Protein AF-T1BFL5-F1 (afdb_monomer)

Sequence (95 aa):
MQVATSRAGANLPAGIASALGAARGARDAVLEVDEAYVPAMIQAAHPGVVVLLNLSRDQLDRVNEVKMTADRWRRGLAMAGDGCTVVANVDDPMI

Organism: NCBI:txid410659

InterPro domains:
  IPR036565 Mur-like, catalytic domain superfamily [G3DSA:3.40.1190.10] (2-95)
  IPR036565 Mur-like, catalytic domain superfamily [SSF53623] (10-94)

Structure (mmCIF, N/CA/C/O backbone):
data_AF-T1BFL5-F1
#
_entry.id   AF-T1BFL5-F1
#
loop_
_atom_site.group_PDB
_atom_site.id
_atom_site.type_symbol
_atom_site.label_atom_id
_atom_site.label_alt_id
_atom_site.label_comp_id
_atom_site.label_asym_id
_atom_site.label_entity_id
_atom_site.label_seq_id
_atom_site.pdbx_PDB_ins_code
_atom_site.Cartn_x
_atom_site.Cartn_y
_atom_site.Cartn_z
_atom_site.occupancy
_atom_site.B_iso_or_equiv
_atom_site.auth_seq_id
_atom_site.auth_comp_id
_atom_site.auth_asym_id
_atom_site.auth_atom_id
_atom_site.pdbx_PDB_model_num
ATOM 1 N N . MET A 1 1 ? -24.479 -2.651 5.728 1.00 63.53 1 MET A N 1
ATOM 2 C CA . MET A 1 1 ? -23.126 -2.863 6.284 1.00 63.53 1 MET A CA 1
ATOM 3 C C . MET A 1 1 ? -22.281 -1.668 5.873 1.00 63.53 1 MET A C 1
ATOM 5 O O . MET A 1 1 ? -22.388 -1.272 4.720 1.00 63.53 1 MET A O 1
ATOM 9 N N . GLN A 1 2 ? -21.566 -1.027 6.798 1.00 85.75 2 GLN A N 1
ATOM 10 C CA . GLN A 1 2 ? -20.752 0.159 6.501 1.00 85.75 2 GLN A CA 1
ATOM 11 C C . GLN A 1 2 ? -19.299 -0.267 6.268 1.00 85.75 2 GLN A C 1
ATOM 13 O O . GLN A 1 2 ? -18.783 -1.070 7.042 1.00 85.75 2 GLN A O 1
ATOM 18 N N . VAL A 1 3 ? -18.665 0.284 5.231 1.00 93.19 3 VAL A N 1
ATOM 19 C CA . VAL A 1 3 ? -17.239 0.099 4.920 1.00 93.19 3 VAL A CA 1
ATOM 20 C C . VAL A 1 3 ? -16.526 1.428 5.151 1.00 93.19 3 VAL A C 1
ATOM 22 O O . VAL A 1 3 ? -16.998 2.467 4.682 1.00 93.19 3 VAL A O 1
ATOM 25 N N . ALA A 1 4 ? -15.415 1.411 5.885 1.00 95.31 4 ALA A N 1
ATOM 26 C CA . ALA A 1 4 ? -14.572 2.587 6.051 1.00 95.31 4 ALA A CA 1
ATOM 27 C C . ALA A 1 4 ? -13.708 2.796 4.800 1.00 95.31 4 ALA A C 1
ATOM 29 O O . ALA A 1 4 ? -13.097 1.857 4.299 1.00 95.31 4 ALA A O 1
ATOM 30 N N . THR A 1 5 ? -13.648 4.026 4.295 1.00 94.62 5 THR A N 1
ATOM 31 C CA . THR A 1 5 ? -12.842 4.372 3.117 1.00 94.62 5 THR A CA 1
ATOM 32 C C . THR A 1 5 ? -12.304 5.785 3.253 1.00 94.62 5 THR A C 1
ATOM 34 O O . THR A 1 5 ? -13.043 6.697 3.637 1.00 94.62 5 THR A O 1
ATOM 37 N N . SER A 1 6 ? -11.028 5.986 2.918 1.00 88.69 6 SER A N 1
ATOM 38 C CA . SER A 1 6 ? -10.514 7.319 2.604 1.00 88.69 6 SER A CA 1
ATOM 39 C C . SER A 1 6 ? -11.173 7.794 1.302 1.00 88.69 6 SER A C 1
ATOM 41 O O . SER A 1 6 ? -11.468 6.991 0.418 1.00 88.69 6 SER A O 1
ATOM 43 N N . ARG A 1 7 ? -11.515 9.084 1.203 1.00 85.25 7 ARG A N 1
ATOM 44 C CA . ARG A 1 7 ? -12.152 9.678 0.011 1.00 85.25 7 ARG A CA 1
ATOM 45 C C . ARG A 1 7 ? -11.357 10.894 -0.441 1.00 85.25 7 ARG A C 1
ATOM 47 O O . ARG A 1 7 ? -10.652 11.493 0.364 1.00 85.25 7 ARG A O 1
ATOM 54 N N . ALA A 1 8 ? -11.533 11.272 -1.706 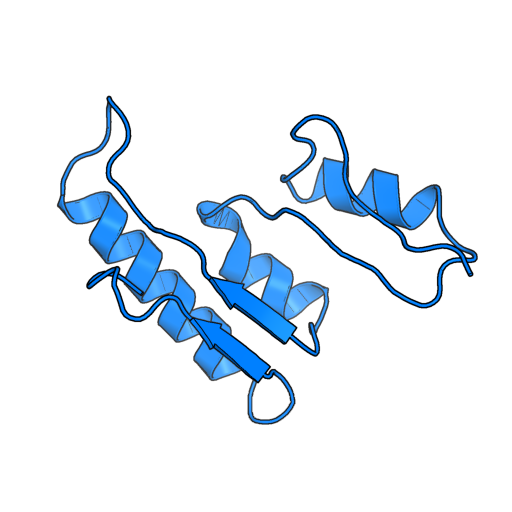1.00 84.56 8 ALA A N 1
ATOM 55 C CA . ALA A 1 8 ? -10.987 12.502 -2.284 1.00 84.56 8 ALA A CA 1
ATOM 56 C C . ALA A 1 8 ? -9.456 12.642 -2.132 1.00 84.56 8 ALA A C 1
ATOM 58 O O . ALA A 1 8 ? -8.968 13.717 -1.800 1.00 84.56 8 ALA A O 1
ATOM 59 N N . GLY A 1 9 ? -8.707 11.553 -2.348 1.00 81.69 9 GLY A N 1
ATOM 60 C CA . GLY A 1 9 ? -7.239 11.576 -2.307 1.00 81.69 9 GLY A CA 1
ATOM 61 C C . GLY A 1 9 ? -6.638 11.624 -0.900 1.00 81.69 9 GLY A C 1
ATOM 62 O O . GLY A 1 9 ? -5.460 11.918 -0.745 1.00 81.69 9 GLY A O 1
ATOM 63 N N . ALA A 1 10 ? -7.415 11.333 0.149 1.00 92.62 10 ALA A N 1
ATOM 64 C CA . ALA A 1 10 ? -6.922 11.210 1.524 1.00 92.62 10 ALA A CA 1
ATOM 65 C C . ALA A 1 10 ? -6.140 9.893 1.752 1.00 92.62 10 ALA A C 1
ATOM 67 O O . ALA A 1 10 ? -6.445 9.134 2.673 1.00 92.62 10 ALA A O 1
ATOM 68 N N . ASN A 1 11 ? -5.161 9.617 0.890 1.00 95.19 11 ASN A N 1
ATOM 69 C CA . ASN A 1 11 ? -4.401 8.365 0.789 1.00 95.19 11 ASN A CA 1
ATOM 70 C C . ASN A 1 11 ? -3.121 8.338 1.654 1.00 95.19 11 ASN A C 1
ATOM 72 O O . ASN A 1 11 ? -2.430 7.322 1.732 1.00 95.19 11 ASN A O 1
ATOM 76 N N . LEU A 1 12 ? -2.827 9.440 2.347 1.00 96.50 12 LEU A N 1
ATOM 77 C CA . LEU A 1 12 ? -1.761 9.535 3.343 1.00 96.50 12 LEU A CA 1
ATOM 78 C C . LEU A 1 12 ? -2.238 9.045 4.726 1.00 96.50 12 LEU A C 1
ATOM 80 O O . LEU A 1 12 ? -3.435 9.131 5.029 1.00 96.50 12 LEU A O 1
ATOM 84 N N . PRO A 1 13 ? -1.327 8.626 5.632 1.00 96.06 13 PRO A N 1
ATOM 85 C CA . PRO A 1 13 ? -1.691 8.053 6.934 1.00 96.06 13 PRO A CA 1
ATOM 86 C C . PRO A 1 13 ? -2.662 8.893 7.774 1.00 96.06 13 PRO A C 1
ATOM 88 O O . PRO A 1 13 ? -3.568 8.349 8.399 1.00 96.06 13 PRO A O 1
ATOM 91 N N . ALA A 1 14 ? -2.524 10.223 7.769 1.00 94.94 14 ALA A N 1
ATOM 92 C CA . ALA A 1 14 ? -3.428 11.109 8.507 1.00 94.94 14 ALA A CA 1
ATOM 93 C C . ALA A 1 14 ? -4.861 11.098 7.938 1.00 94.94 14 ALA A C 1
ATOM 95 O O . ALA A 1 14 ? -5.834 11.100 8.695 1.00 94.94 14 ALA A O 1
ATOM 96 N N . GLY A 1 15 ? -4.991 11.050 6.609 1.00 95.69 15 GLY A N 1
ATOM 97 C CA . GLY A 1 15 ? -6.277 10.962 5.919 1.00 95.69 15 GLY A CA 1
ATOM 98 C C . GLY A 1 15 ? -6.973 9.629 6.185 1.00 95.69 15 GLY A C 1
ATOM 99 O O . GLY A 1 15 ? -8.151 9.599 6.545 1.00 95.69 15 GLY A O 1
ATOM 100 N N . ILE A 1 16 ? -6.206 8.541 6.118 1.00 96.12 16 ILE A N 1
ATOM 101 C CA . ILE A 1 16 ? -6.658 7.192 6.468 1.00 96.12 16 ILE A CA 1
ATOM 102 C C . ILE A 1 16 ? -7.115 7.128 7.932 1.00 96.12 16 ILE A C 1
ATOM 104 O O . ILE A 1 16 ? -8.225 6.673 8.210 1.00 96.12 16 ILE A O 1
ATOM 108 N N . ALA A 1 17 ? -6.309 7.630 8.872 1.00 94.75 17 ALA A N 1
ATOM 109 C CA . ALA A 1 17 ? -6.648 7.630 10.294 1.00 94.75 17 ALA A CA 1
ATOM 110 C C . ALA A 1 17 ? -7.936 8.420 10.583 1.00 94.75 17 ALA A C 1
ATOM 112 O O . ALA A 1 17 ? -8.790 7.960 11.344 1.00 94.75 17 ALA A O 1
ATOM 113 N N . SER A 1 18 ? -8.107 9.579 9.938 1.00 94.81 18 SER A N 1
ATOM 114 C CA . SER A 1 18 ? -9.333 10.378 10.028 1.00 94.81 18 SER A CA 1
ATOM 115 C C . SER A 1 18 ? -10.555 9.602 9.520 1.00 94.81 18 SER A C 1
ATOM 117 O O . SER A 1 18 ? -11.577 9.531 10.208 1.00 94.81 18 SER A O 1
ATOM 119 N N . ALA A 1 19 ? -10.437 8.941 8.362 1.00 93.38 19 ALA A N 1
ATOM 120 C CA . ALA A 1 19 ? -11.518 8.154 7.771 1.00 93.38 19 ALA A CA 1
ATOM 121 C C . ALA A 1 19 ? -11.937 6.965 8.653 1.00 93.38 19 ALA A C 1
ATOM 123 O O . ALA A 1 19 ? -13.130 6.768 8.901 1.00 93.38 19 ALA A O 1
ATOM 124 N N . LEU A 1 20 ? -10.971 6.211 9.187 1.00 94.00 20 LEU A N 1
ATOM 125 C CA . LEU A 1 20 ? -11.230 5.114 10.126 1.00 94.00 20 LEU A CA 1
ATOM 126 C C . LEU A 1 20 ? -11.864 5.628 11.430 1.00 94.00 20 LEU A C 1
ATOM 128 O O . LEU A 1 20 ? -12.820 5.044 11.939 1.00 94.00 20 LEU A O 1
ATOM 132 N N . GLY A 1 21 ? -11.387 6.765 11.946 1.00 94.31 21 GLY A N 1
ATOM 133 C CA . GLY A 1 21 ? -11.929 7.406 13.144 1.00 94.31 21 GLY A CA 1
ATOM 134 C C . GLY A 1 21 ? -13.364 7.920 12.981 1.00 94.31 21 GLY A C 1
ATOM 135 O O . GLY A 1 21 ? -14.132 7.898 13.945 1.00 94.31 21 GLY A O 1
ATOM 136 N N . ALA A 1 22 ? -13.750 8.350 11.779 1.00 93.25 22 ALA A N 1
ATOM 137 C CA . ALA A 1 22 ? -15.122 8.745 11.463 1.00 93.25 22 ALA A CA 1
ATOM 138 C C . ALA A 1 22 ? -16.061 7.535 11.295 1.00 93.25 22 ALA A C 1
ATOM 140 O O . ALA A 1 22 ? -17.257 7.636 11.562 1.00 93.25 22 ALA A O 1
ATOM 141 N N . ALA A 1 23 ? -15.522 6.381 10.896 1.00 93.69 23 ALA A N 1
ATOM 142 C CA . ALA A 1 23 ? -16.267 5.159 10.607 1.00 93.69 23 ALA A CA 1
ATOM 143 C C . ALA A 1 23 ? -16.059 4.062 11.670 1.00 93.69 23 ALA A C 1
ATOM 145 O O . ALA A 1 23 ? -15.974 2.886 11.332 1.00 93.69 23 ALA A O 1
ATOM 146 N N . ARG A 1 24 ? -16.028 4.415 12.966 1.00 90.25 24 ARG A N 1
ATOM 147 C CA . ARG A 1 24 ? -15.769 3.468 14.081 1.00 90.25 24 ARG A CA 1
ATOM 148 C C . ARG A 1 24 ? -16.691 2.240 14.145 1.00 90.25 24 ARG A C 1
ATOM 150 O O . ARG A 1 24 ? -16.340 1.262 14.793 1.00 90.25 24 ARG A O 1
ATOM 157 N N . GLY A 1 25 ? -17.873 2.298 13.529 1.00 92.38 25 GLY A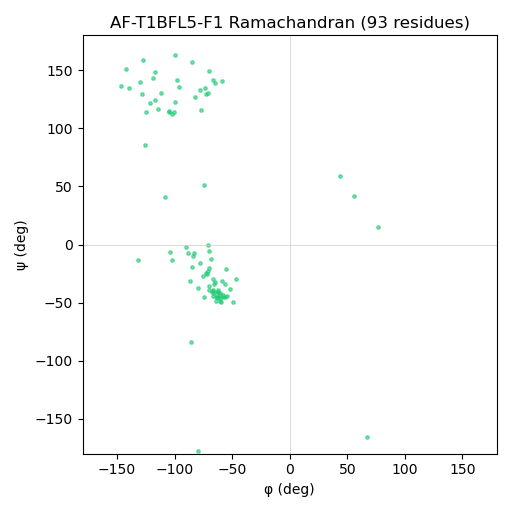 N 1
ATOM 158 C CA . GLY A 1 25 ? -18.811 1.171 13.454 1.00 92.38 25 GLY A CA 1
ATOM 159 C C . GLY A 1 25 ? -18.597 0.238 12.255 1.00 92.38 25 GLY A C 1
ATOM 160 O O . GLY A 1 25 ? -19.270 -0.790 12.165 1.00 92.38 25 GLY A O 1
ATOM 161 N N . ALA A 1 26 ? -17.706 0.589 11.324 1.00 94.94 26 ALA A N 1
ATOM 162 C CA . ALA A 1 26 ? -17.387 -0.244 10.175 1.00 94.94 26 ALA A CA 1
ATOM 163 C C . ALA A 1 26 ? -16.541 -1.444 10.612 1.00 94.94 26 ALA A C 1
ATOM 165 O O . ALA A 1 26 ? -15.593 -1.305 11.381 1.00 94.94 26 ALA A O 1
ATOM 166 N N . ARG A 1 27 ? -16.900 -2.629 10.112 1.00 93.88 27 ARG A N 1
ATOM 167 C CA . ARG A 1 27 ? -16.120 -3.856 10.333 1.00 93.88 27 ARG A CA 1
ATOM 168 C C . ARG A 1 27 ? -15.015 -4.029 9.300 1.00 93.88 27 ARG A C 1
ATOM 170 O O . ARG A 1 27 ? -13.969 -4.570 9.627 1.00 93.88 27 ARG A O 1
ATOM 177 N N . ASP A 1 28 ? -15.262 -3.533 8.092 1.00 95.38 28 ASP A N 1
ATOM 178 C CA . ASP A 1 28 ? -14.367 -3.656 6.951 1.00 95.38 28 ASP A CA 1
ATOM 179 C C . ASP A 1 28 ? -13.885 -2.274 6.508 1.00 95.38 28 ASP A C 1
ATOM 181 O O . ASP A 1 28 ? -14.620 -1.281 6.600 1.00 95.38 28 ASP A O 1
ATOM 185 N N . ALA A 1 29 ? -12.660 -2.219 5.990 1.00 95.75 29 ALA A N 1
ATOM 186 C CA . ALA A 1 29 ? -12.066 -1.015 5.430 1.00 95.75 29 ALA A CA 1
ATOM 187 C C . ALA A 1 29 ? -11.475 -1.297 4.046 1.00 95.75 29 ALA A C 1
ATOM 189 O O . ALA A 1 29 ? -10.845 -2.329 3.828 1.00 95.75 29 ALA A O 1
ATOM 190 N N . VAL A 1 30 ? -11.656 -0.351 3.129 1.00 96.06 30 VAL A N 1
ATOM 191 C CA . VAL A 1 30 ? -10.999 -0.326 1.820 1.00 96.06 30 VAL A CA 1
ATOM 192 C C . VAL A 1 30 ? -10.299 1.016 1.718 1.00 96.06 30 VAL A C 1
ATOM 194 O O . VAL A 1 30 ? -10.946 2.060 1.750 1.00 96.06 30 VAL A O 1
ATOM 197 N N . LEU A 1 31 ? -8.972 0.993 1.680 1.00 96.19 31 LEU A N 1
ATOM 198 C CA . LEU A 1 31 ? -8.153 2.190 1.824 1.00 96.19 31 LEU A CA 1
ATOM 199 C C . LEU A 1 31 ? -7.283 2.351 0.586 1.00 96.19 31 LEU A C 1
ATOM 201 O O . LEU A 1 31 ? -6.490 1.470 0.261 1.00 96.19 31 LEU A O 1
ATOM 205 N N . GLU A 1 32 ? -7.429 3.490 -0.082 1.00 95.56 32 GLU A N 1
ATOM 206 C CA . GLU A 1 32 ? -6.420 3.966 -1.019 1.00 95.56 32 GLU A CA 1
ATOM 207 C C . GLU A 1 32 ? -5.204 4.421 -0.208 1.00 95.56 32 GLU A C 1
ATOM 209 O O . GLU A 1 32 ? -5.355 5.164 0.768 1.00 95.56 32 GLU A O 1
ATOM 214 N N . VAL A 1 33 ? -4.018 3.949 -0.592 1.00 95.81 33 VAL A N 1
ATOM 215 C CA . VAL A 1 33 ? -2.756 4.230 0.094 1.00 95.81 33 VAL A CA 1
ATOM 216 C C . VAL A 1 33 ? -1.754 4.728 -0.932 1.00 95.81 33 VAL A C 1
ATOM 218 O O . VAL A 1 33 ? -1.551 4.083 -1.957 1.00 95.81 33 VAL A O 1
ATOM 221 N N . ASP A 1 34 ? -1.129 5.857 -0.628 1.00 95.00 34 ASP A N 1
ATOM 222 C CA . ASP A 1 34 ? -0.018 6.405 -1.401 1.00 95.00 34 ASP A CA 1
ATOM 223 C C . ASP A 1 34 ? 1.158 5.414 -1.478 1.00 95.00 34 ASP A C 1
ATOM 225 O O . ASP A 1 34 ? 1.497 4.732 -0.500 1.00 95.00 34 ASP A O 1
ATOM 229 N N . GLU A 1 35 ? 1.801 5.334 -2.640 1.00 93.94 35 GLU A N 1
ATOM 230 C CA . GLU A 1 35 ? 2.851 4.369 -2.942 1.00 93.94 35 GLU A CA 1
ATOM 231 C C . GLU A 1 35 ? 4.027 4.415 -1.965 1.00 93.94 35 GLU A C 1
ATOM 233 O O . GLU A 1 35 ? 4.593 3.368 -1.624 1.00 93.94 35 GLU A O 1
ATOM 238 N N . ALA A 1 36 ? 4.380 5.594 -1.449 1.00 93.25 36 ALA A N 1
ATOM 239 C CA . ALA A 1 36 ? 5.485 5.739 -0.512 1.00 93.25 36 ALA A CA 1
ATOM 240 C C . ALA A 1 36 ? 5.156 5.139 0.865 1.00 93.25 36 ALA A C 1
ATOM 242 O O . ALA A 1 36 ? 6.062 4.760 1.616 1.00 93.25 36 ALA A O 1
ATOM 243 N N . TYR A 1 37 ? 3.867 5.013 1.190 1.00 95.62 37 TYR A N 1
ATOM 244 C CA . TYR A 1 37 ? 3.374 4.619 2.508 1.00 95.62 37 TYR A CA 1
ATOM 245 C C . TYR A 1 37 ? 2.879 3.175 2.589 1.00 95.62 37 TYR A C 1
ATOM 247 O O . TYR A 1 37 ? 2.628 2.699 3.698 1.00 95.62 37 TYR A O 1
ATOM 255 N N . VAL A 1 38 ? 2.810 2.440 1.473 1.00 95.69 38 VAL A N 1
ATOM 256 C CA . VAL A 1 38 ? 2.386 1.026 1.451 1.00 95.69 38 VAL A CA 1
ATOM 257 C C . VAL A 1 38 ? 3.112 0.167 2.504 1.00 95.69 38 VAL A C 1
ATOM 259 O O . VAL A 1 38 ? 2.420 -0.487 3.288 1.00 95.69 38 VAL A O 1
ATOM 262 N N . PRO A 1 39 ? 4.459 0.185 2.641 1.00 95.62 39 PRO A N 1
ATOM 263 C CA . PRO A 1 39 ? 5.134 -0.636 3.651 1.00 95.62 39 PRO A CA 1
ATOM 264 C C . PRO A 1 39 ? 4.740 -0.273 5.087 1.00 95.62 39 PRO A C 1
ATOM 266 O O . PRO A 1 39 ? 4.533 -1.157 5.917 1.00 95.62 39 PRO A O 1
ATOM 269 N N . ALA A 1 40 ? 4.609 1.023 5.381 1.00 95.81 40 ALA A N 1
ATOM 270 C CA . ALA A 1 40 ? 4.204 1.490 6.702 1.00 95.81 40 ALA A CA 1
ATOM 271 C C . ALA A 1 40 ? 2.754 1.090 7.012 1.00 95.81 40 ALA A C 1
ATOM 273 O O . ALA A 1 40 ? 2.459 0.658 8.124 1.00 95.81 40 A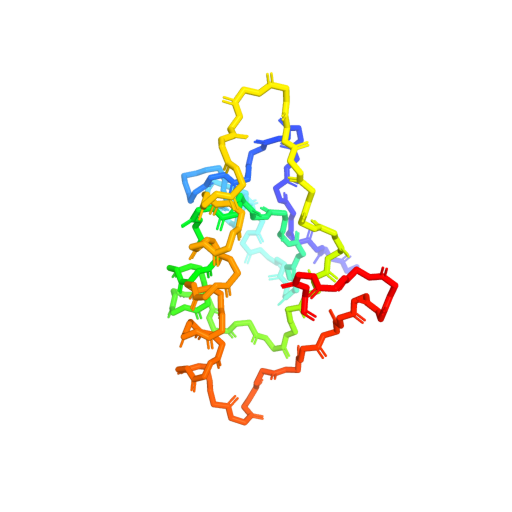LA A O 1
ATOM 274 N N . MET A 1 41 ? 1.863 1.172 6.020 1.00 95.62 41 MET A N 1
ATOM 275 C CA . MET A 1 41 ? 0.462 0.786 6.174 1.00 95.62 41 MET A CA 1
ATOM 276 C C . MET A 1 41 ? 0.275 -0.720 6.331 1.00 95.62 41 MET A C 1
ATOM 278 O O . MET A 1 41 ? -0.55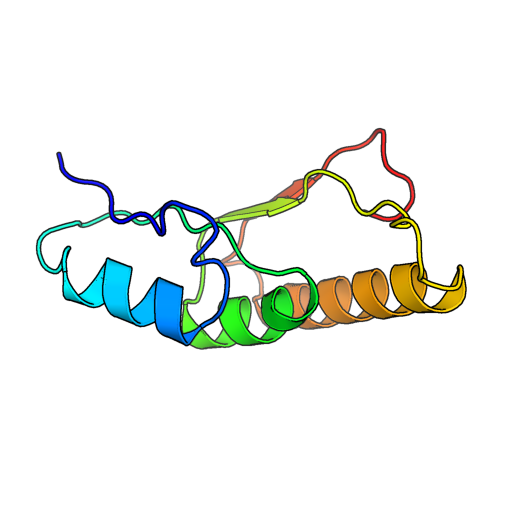7 -1.130 7.134 1.00 95.62 41 MET A O 1
ATOM 282 N N . ILE A 1 42 ? 1.070 -1.546 5.650 1.00 95.75 42 ILE A N 1
ATOM 283 C CA . ILE A 1 42 ? 1.071 -2.999 5.869 1.00 95.75 42 ILE A CA 1
ATOM 284 C C . ILE A 1 42 ? 1.392 -3.322 7.334 1.00 95.75 42 ILE A C 1
ATOM 286 O O . ILE A 1 42 ? 0.699 -4.126 7.954 1.00 95.75 42 ILE A O 1
ATOM 290 N N . GLN A 1 43 ? 2.410 -2.667 7.901 1.00 94.44 43 GLN A N 1
ATOM 291 C CA . GLN A 1 43 ? 2.814 -2.880 9.293 1.00 94.44 43 GLN A CA 1
ATOM 292 C C . GLN A 1 43 ? 1.800 -2.329 10.299 1.00 94.44 43 GLN A C 1
ATOM 294 O O . GLN A 1 43 ? 1.570 -2.950 11.328 1.00 94.44 43 GLN A O 1
ATOM 299 N N . ALA A 1 44 ? 1.198 -1.171 10.023 1.00 94.25 44 ALA A N 1
ATOM 300 C CA . ALA A 1 44 ? 0.275 -0.528 10.955 1.00 94.25 44 ALA A CA 1
ATOM 301 C C . ALA A 1 44 ? -1.134 -1.139 10.932 1.00 94.25 44 ALA A C 1
ATOM 303 O O . ALA A 1 44 ? -1.788 -1.210 11.971 1.00 94.25 44 ALA A O 1
ATOM 304 N N . ALA A 1 45 ? -1.623 -1.532 9.752 1.00 92.56 45 ALA A N 1
ATOM 305 C CA . ALA A 1 45 ? -3.007 -1.960 9.559 1.00 92.56 45 ALA A CA 1
ATOM 306 C C . ALA A 1 45 ? -3.180 -3.480 9.460 1.00 92.56 45 ALA A C 1
ATOM 308 O O . ALA A 1 45 ? -4.315 -3.938 9.540 1.00 92.56 45 ALA A O 1
ATOM 309 N N . HIS A 1 46 ? -2.095 -4.245 9.277 1.00 94.31 46 HIS A N 1
ATOM 310 C CA . HIS A 1 46 ? -2.129 -5.700 9.079 1.00 94.31 46 HIS A CA 1
ATOM 311 C C . HIS A 1 46 ? -3.236 -6.138 8.096 1.00 94.31 46 HIS A C 1
ATOM 313 O O . HIS A 1 46 ? -4.153 -6.873 8.475 1.00 94.3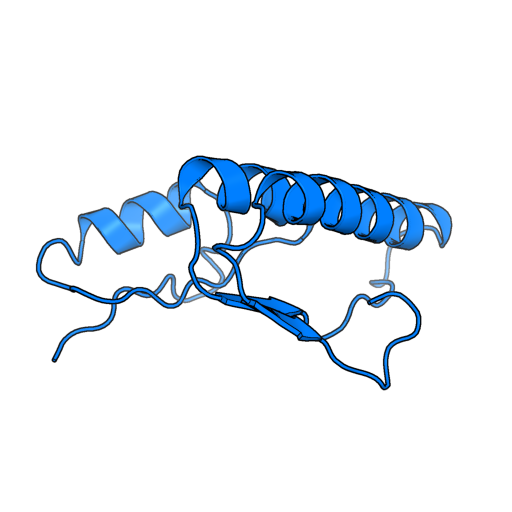1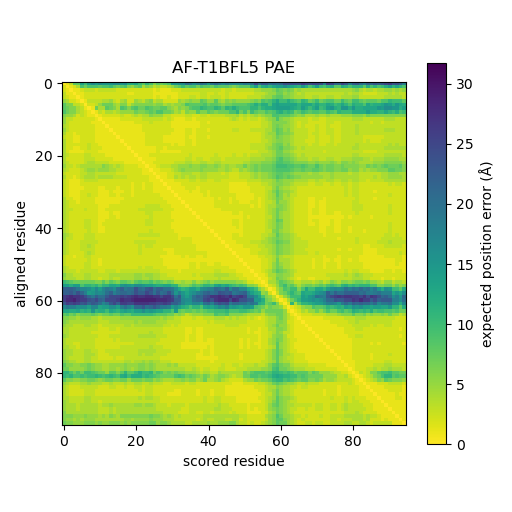 46 HIS A O 1
ATOM 319 N N . PRO A 1 47 ? -3.210 -5.641 6.844 1.00 96.06 47 PRO A N 1
ATOM 320 C CA . PRO A 1 47 ? -4.286 -5.887 5.897 1.00 96.06 47 PRO A CA 1
ATOM 321 C C . PRO A 1 47 ? -4.378 -7.376 5.548 1.00 96.06 47 PRO A C 1
ATOM 323 O O . PRO A 1 47 ? -3.366 -8.027 5.301 1.00 96.06 47 PRO A O 1
ATOM 326 N N . GLY A 1 48 ? -5.603 -7.899 5.458 1.00 96.75 48 GLY A N 1
ATOM 327 C CA . GLY A 1 48 ? -5.833 -9.252 4.939 1.00 96.75 48 GLY A CA 1
ATOM 328 C C . GLY A 1 48 ? -5.633 -9.353 3.423 1.00 96.75 48 GLY A C 1
ATOM 329 O O . GLY A 1 48 ? -5.342 -10.432 2.910 1.00 96.75 48 GLY A O 1
ATOM 330 N N . VAL A 1 49 ? -5.775 -8.234 2.700 1.00 97.69 49 VAL A N 1
ATOM 331 C CA . VAL A 1 49 ? -5.576 -8.155 1.247 1.00 97.69 49 VAL A CA 1
ATOM 332 C C . VAL A 1 49 ? -4.858 -6.858 0.877 1.00 97.69 49 VAL A C 1
ATOM 334 O O . VAL A 1 49 ? -5.251 -5.784 1.332 1.00 97.69 49 VAL A O 1
ATOM 337 N N . VAL A 1 50 ? -3.856 -6.949 0.004 1.00 97.75 50 VAL A N 1
ATOM 338 C CA . VAL A 1 50 ? -3.231 -5.805 -0.676 1.00 97.75 50 VAL A CA 1
ATOM 339 C C . VAL A 1 50 ? -3.460 -5.945 -2.176 1.00 97.75 50 VAL A C 1
ATOM 341 O O . VAL A 1 50 ? -3.099 -6.961 -2.765 1.00 97.75 50 VAL A O 1
ATOM 344 N N . VAL A 1 51 ? -4.057 -4.924 -2.795 1.00 97.75 51 VAL A N 1
ATOM 345 C CA . VAL A 1 51 ? -4.296 -4.878 -4.244 1.00 97.75 51 VAL A CA 1
ATOM 346 C C . VAL A 1 51 ? -3.303 -3.910 -4.879 1.00 97.75 51 VAL A C 1
ATOM 348 O O . VAL A 1 51 ? -3.346 -2.712 -4.608 1.00 97.75 51 VAL A O 1
ATOM 351 N N . LEU A 1 52 ? -2.412 -4.429 -5.718 1.00 96.62 52 LEU A N 1
ATOM 352 C CA . LEU A 1 52 ? -1.423 -3.659 -6.462 1.00 96.62 52 LEU A CA 1
ATOM 353 C C . LEU A 1 52 ? -1.914 -3.475 -7.900 1.00 96.62 52 LEU A C 1
ATOM 355 O O . LEU A 1 52 ? -2.054 -4.448 -8.642 1.00 96.62 52 LEU A O 1
ATOM 359 N N . LEU A 1 53 ? -2.205 -2.226 -8.274 1.00 94.81 53 LEU A N 1
ATOM 360 C CA . LEU A 1 53 ? -2.772 -1.890 -9.580 1.00 94.81 53 LEU A CA 1
ATOM 361 C C . LEU A 1 53 ? -1.687 -1.711 -10.642 1.00 94.81 53 LEU A C 1
ATOM 363 O O . LEU A 1 53 ? -1.406 -2.615 -11.411 1.00 94.81 53 LEU A O 1
ATOM 367 N N . ASN A 1 54 ? -1.095 -0.530 -10.729 1.00 93.00 54 ASN A N 1
ATOM 368 C CA . ASN A 1 54 ? 0.017 -0.262 -11.625 1.00 93.00 54 ASN A CA 1
ATOM 369 C C . ASN A 1 54 ? 0.996 0.665 -10.916 1.00 93.00 54 ASN A C 1
ATOM 371 O O . ASN A 1 54 ? 0.597 1.455 -10.059 1.00 93.00 54 ASN A O 1
ATOM 375 N N . LEU A 1 55 ? 2.267 0.544 -11.271 1.00 91.25 55 LEU A N 1
ATOM 376 C CA . LEU A 1 55 ? 3.337 1.400 -10.802 1.00 91.25 55 LEU A CA 1
ATOM 377 C C . LEU A 1 55 ? 4.060 1.957 -12.026 1.00 91.25 55 LEU A C 1
ATOM 379 O O . LEU A 1 55 ? 5.052 1.419 -12.520 1.00 91.25 55 LEU A O 1
ATOM 383 N N . SER A 1 56 ? 3.516 3.058 -12.529 1.00 85.81 56 SER A N 1
ATOM 384 C CA . SER A 1 56 ? 4.043 3.76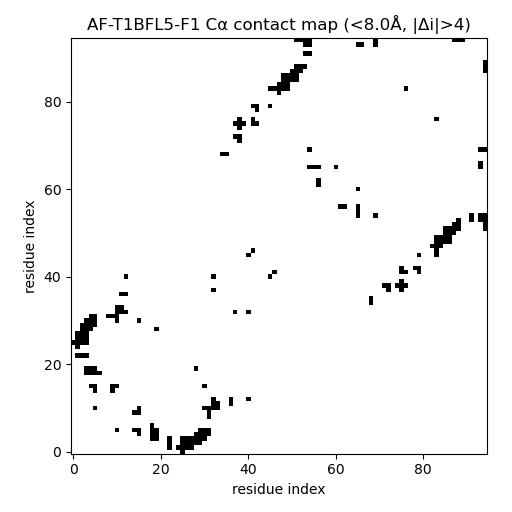1 -13.689 1.00 85.81 56 SER A CA 1
ATOM 385 C C . SER A 1 56 ? 4.873 4.974 -13.272 1.00 85.81 56 SER A C 1
ATOM 387 O O . SER A 1 56 ? 4.830 5.433 -12.134 1.00 85.81 56 SER A O 1
ATOM 389 N N . ARG A 1 57 ? 5.681 5.479 -14.206 1.00 81.31 57 ARG A N 1
ATOM 390 C CA . ARG A 1 57 ? 6.376 6.756 -14.024 1.00 81.31 57 ARG A CA 1
ATOM 391 C C . ARG A 1 57 ? 5.355 7.876 -14.139 1.00 81.31 57 ARG A C 1
ATOM 393 O O . ARG A 1 57 ? 4.630 7.916 -15.136 1.00 81.31 57 ARG A O 1
ATOM 400 N N . ASP A 1 58 ? 5.343 8.786 -13.180 1.00 77.88 58 ASP A N 1
ATOM 401 C CA . ASP A 1 58 ? 4.651 10.052 -13.360 1.00 77.88 58 ASP A CA 1
ATOM 402 C C . ASP A 1 58 ? 5.504 11.026 -14.204 1.00 77.88 58 ASP A C 1
ATOM 404 O O . ASP A 1 58 ? 6.571 10.675 -14.720 1.00 77.88 58 ASP A O 1
ATOM 408 N N . GLN A 1 59 ? 5.006 12.246 -14.411 1.00 53.84 59 GLN A N 1
ATOM 409 C CA . GLN A 1 59 ? 5.637 13.240 -15.286 1.00 53.84 59 GLN A CA 1
ATOM 410 C C . GLN A 1 59 ? 6.951 13.833 -14.725 1.00 53.84 59 GLN A C 1
ATOM 412 O O . GLN A 1 59 ? 7.548 14.665 -15.413 1.00 53.84 59 GLN A O 1
ATOM 417 N N . LEU A 1 60 ? 7.424 13.444 -13.527 1.00 49.31 60 LEU A N 1
ATOM 418 C CA . LEU A 1 60 ? 8.600 14.050 -12.882 1.00 49.31 60 LEU A CA 1
ATOM 419 C C . LEU A 1 60 ? 9.661 13.067 -12.333 1.00 49.31 60 LEU A C 1
ATOM 421 O O . LEU A 1 60 ? 10.794 13.514 -12.134 1.00 49.31 60 LEU A O 1
ATOM 425 N N . ASP A 1 61 ? 9.389 11.762 -12.204 1.00 62.41 61 ASP A N 1
ATOM 426 C CA . ASP A 1 61 ? 10.342 10.830 -11.567 1.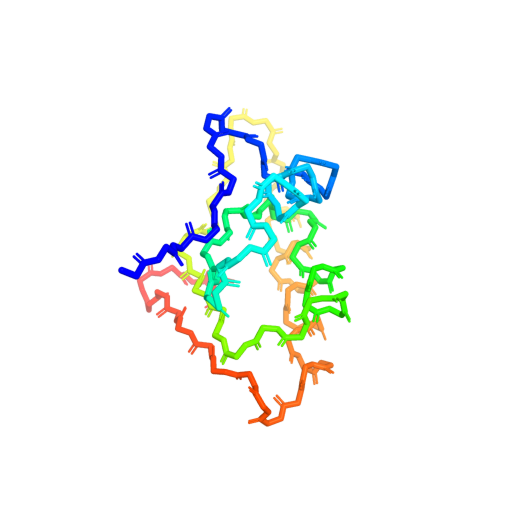00 62.41 61 ASP A CA 1
ATOM 427 C C . ASP A 1 61 ? 11.244 10.006 -12.506 1.00 62.41 61 ASP A C 1
ATOM 429 O O . ASP A 1 61 ? 10.868 9.494 -13.572 1.00 62.41 61 ASP A O 1
ATOM 433 N N . ARG A 1 62 ? 12.506 9.830 -12.077 1.00 69.69 62 ARG A N 1
ATOM 434 C CA . ARG A 1 62 ? 13.506 9.021 -12.794 1.00 69.69 62 ARG A CA 1
ATOM 435 C C . ARG A 1 62 ? 13.143 7.534 -12.692 1.00 69.69 62 ARG A C 1
ATOM 437 O O . ARG A 1 62 ? 12.666 7.067 -11.669 1.00 69.69 62 ARG A O 1
ATOM 444 N N . VAL A 1 63 ? 13.495 6.732 -13.708 1.00 65.81 63 VAL A N 1
ATOM 445 C CA . VAL A 1 63 ? 13.300 5.253 -13.746 1.00 65.81 63 VAL A CA 1
ATOM 446 C C . VAL A 1 63 ? 13.738 4.534 -12.455 1.00 65.81 63 VAL A C 1
ATOM 448 O O . VAL A 1 63 ? 13.189 3.490 -12.105 1.00 65.81 63 VAL A O 1
ATOM 451 N N . ASN A 1 64 ? 14.732 5.076 -11.751 1.00 75.12 64 ASN A N 1
ATOM 452 C CA . ASN A 1 64 ? 15.237 4.507 -10.505 1.00 75.12 64 ASN A CA 1
ATOM 453 C C . ASN A 1 64 ? 14.214 4.566 -9.361 1.00 75.12 64 ASN A C 1
ATOM 455 O O . ASN A 1 64 ? 14.221 3.682 -8.512 1.00 75.12 64 ASN A O 1
ATOM 459 N N . GLU A 1 65 ? 13.326 5.554 -9.347 1.00 84.88 65 GLU A N 1
ATOM 460 C CA . GLU A 1 65 ? 12.396 5.804 -8.241 1.00 84.88 65 GLU A CA 1
ATOM 461 C C . GLU A 1 65 ? 11.270 4.773 -8.235 1.00 84.88 65 GLU A C 1
ATOM 463 O O . GLU A 1 65 ? 11.048 4.114 -7.223 1.00 84.88 65 GLU A O 1
ATOM 468 N N . VAL A 1 66 ? 10.696 4.486 -9.405 1.00 88.75 66 VAL A N 1
ATOM 469 C CA . VAL A 1 66 ? 9.719 3.401 -9.605 1.00 88.75 66 VAL A CA 1
ATOM 470 C C . VAL A 1 66 ? 10.286 2.047 -9.155 1.00 88.75 66 VAL A C 1
ATOM 472 O O . VAL A 1 66 ? 9.634 1.305 -8.422 1.00 88.75 66 VAL A O 1
ATOM 475 N N . LYS A 1 67 ? 11.537 1.729 -9.526 1.00 89.19 67 LYS A N 1
ATOM 476 C CA . LYS A 1 67 ? 12.211 0.493 -9.079 1.00 89.19 67 LYS A CA 1
ATOM 477 C C . LYS A 1 67 ? 12.394 0.449 -7.567 1.00 89.19 67 LYS A C 1
ATOM 479 O O . LYS A 1 67 ? 12.091 -0.561 -6.939 1.00 89.19 67 LYS A O 1
ATOM 484 N N . MET A 1 68 ? 12.846 1.552 -6.978 1.00 91.44 68 MET A N 1
ATOM 485 C CA . MET A 1 68 ? 13.019 1.651 -5.533 1.00 91.44 68 MET A CA 1
ATOM 486 C C . MET A 1 68 ? 11.693 1.504 -4.781 1.00 91.44 68 MET A C 1
ATOM 488 O O . MET A 1 68 ? 11.670 0.855 -3.733 1.00 91.44 68 MET A O 1
ATOM 492 N N . THR A 1 69 ? 10.603 2.068 -5.300 1.00 93.44 69 THR A N 1
ATOM 493 C CA . THR A 1 69 ? 9.255 1.926 -4.737 1.00 93.44 69 THR A CA 1
ATOM 494 C C . THR A 1 69 ? 8.788 0.475 -4.795 1.00 93.44 69 THR A C 1
ATOM 496 O O . THR A 1 69 ? 8.435 -0.080 -3.753 1.00 93.44 69 THR A O 1
ATOM 499 N N . ALA A 1 70 ? 8.912 -0.190 -5.946 1.00 94.31 70 ALA A N 1
ATOM 500 C CA . ALA A 1 70 ? 8.582 -1.610 -6.075 1.00 94.31 70 ALA A CA 1
ATOM 501 C C . ALA A 1 70 ? 9.390 -2.491 -5.100 1.00 94.31 70 ALA A C 1
ATOM 503 O O . ALA A 1 70 ? 8.841 -3.353 -4.413 1.00 94.31 70 ALA A O 1
ATOM 504 N N . ASP A 1 71 ? 10.692 -2.236 -4.953 1.00 94.88 71 ASP A N 1
ATOM 505 C CA . ASP A 1 71 ? 11.537 -2.977 -4.011 1.00 94.88 71 ASP A CA 1
ATOM 506 C C . ASP A 1 71 ? 11.149 -2.728 -2.546 1.00 94.88 71 ASP A C 1
ATOM 508 O O . ASP A 1 71 ? 11.250 -3.628 -1.706 1.00 94.88 71 ASP A O 1
ATOM 512 N N . ARG A 1 72 ? 10.697 -1.512 -2.208 1.00 95.06 72 ARG A N 1
ATOM 513 C CA . ARG A 1 72 ? 10.149 -1.205 -0.876 1.00 95.06 72 ARG A CA 1
ATOM 514 C C . ARG A 1 72 ? 8.851 -1.966 -0.629 1.00 95.06 72 ARG A C 1
ATOM 516 O O . ARG A 1 72 ? 8.697 -2.510 0.464 1.00 95.06 72 ARG A O 1
ATOM 523 N N . TRP A 1 73 ? 7.964 -2.046 -1.620 1.00 96.00 73 TRP A N 1
ATOM 524 C CA . TRP A 1 73 ? 6.724 -2.818 -1.521 1.00 96.00 73 TRP A CA 1
ATOM 525 C C . TRP A 1 73 ? 7.005 -4.296 -1.276 1.00 96.00 73 TRP A C 1
ATOM 527 O O . TRP A 1 73 ? 6.485 -4.850 -0.312 1.00 96.00 73 TRP A O 1
ATOM 537 N N . ARG A 1 74 ? 7.903 -4.909 -2.060 1.00 94.88 74 ARG A N 1
ATOM 538 C CA . ARG A 1 74 ? 8.306 -6.316 -1.884 1.00 94.88 74 ARG A CA 1
ATOM 539 C C . ARG A 1 74 ? 8.798 -6.603 -0.468 1.00 94.88 74 ARG A C 1
ATOM 541 O O . ARG A 1 74 ? 8.380 -7.587 0.135 1.00 94.88 74 ARG A O 1
ATOM 548 N N . ARG A 1 75 ? 9.637 -5.726 0.095 1.00 94.88 75 ARG A N 1
ATOM 549 C CA . ARG A 1 75 ? 10.095 -5.860 1.490 1.00 94.88 75 ARG A CA 1
ATOM 550 C C . ARG A 1 75 ? 8.952 -5.725 2.494 1.00 94.88 75 ARG A C 1
ATOM 552 O O . ARG A 1 75 ? 8.866 -6.537 3.407 1.00 94.88 75 ARG A O 1
ATOM 559 N N . GLY A 1 76 ? 8.076 -4.734 2.323 1.00 94.62 76 GLY A N 1
ATOM 560 C CA . GLY A 1 76 ? 6.920 -4.537 3.203 1.00 94.62 76 GLY A CA 1
ATOM 561 C C . GLY A 1 76 ? 5.966 -5.733 3.197 1.00 94.62 76 GLY A C 1
ATOM 562 O O . GLY A 1 76 ? 5.543 -6.185 4.257 1.00 94.62 76 GLY A O 1
ATOM 563 N N . LEU A 1 77 ? 5.686 -6.287 2.016 1.00 95.12 77 LEU A N 1
ATOM 564 C CA . LEU A 1 77 ? 4.834 -7.463 1.836 1.00 95.12 77 LEU A CA 1
ATOM 565 C C . LEU A 1 77 ? 5.466 -8.732 2.407 1.00 95.12 77 LEU A C 1
ATOM 567 O O . LEU A 1 77 ? 4.784 -9.486 3.091 1.00 95.12 77 LEU A O 1
ATOM 571 N N . ALA A 1 78 ? 6.773 -8.934 2.217 1.00 93.69 78 ALA A N 1
ATOM 572 C CA . ALA A 1 78 ? 7.485 -10.052 2.836 1.00 93.69 78 ALA A CA 1
ATOM 573 C C . ALA A 1 78 ? 7.390 -10.026 4.374 1.00 93.69 78 ALA A C 1
ATOM 575 O O . ALA A 1 78 ? 7.349 -11.077 5.008 1.00 93.69 78 ALA A O 1
ATOM 576 N N . MET A 1 79 ? 7.307 -8.836 4.981 1.00 90.25 79 MET A N 1
ATOM 577 C CA . MET A 1 79 ? 7.107 -8.681 6.426 1.00 90.25 79 MET A CA 1
ATOM 578 C C . MET A 1 79 ? 5.658 -8.909 6.884 1.00 90.25 79 MET A C 1
ATOM 580 O O . MET A 1 79 ? 5.434 -9.067 8.082 1.00 90.25 79 MET A O 1
ATOM 584 N N . ALA A 1 80 ? 4.675 -8.902 5.979 1.00 90.94 80 ALA A N 1
ATOM 585 C CA . ALA A 1 80 ? 3.277 -9.174 6.321 1.00 90.94 80 ALA A CA 1
ATOM 586 C C . ALA A 1 80 ? 3.033 -10.659 6.653 1.00 90.94 80 ALA A C 1
ATOM 588 O O . ALA A 1 80 ? 2.109 -10.978 7.401 1.00 90.94 80 ALA A O 1
ATOM 589 N N . GLY A 1 81 ? 3.873 -11.553 6.119 1.00 85.69 81 GLY A N 1
ATOM 590 C CA . GLY A 1 81 ? 3.750 -13.001 6.284 1.00 85.69 81 GLY A CA 1
ATOM 591 C C . GLY A 1 81 ? 2.508 -13.591 5.606 1.00 85.69 81 GLY A C 1
ATOM 592 O O . GLY A 1 81 ? 1.840 -12.941 4.803 1.00 85.69 81 GLY A O 1
ATOM 593 N N . ASP A 1 82 ? 2.178 -14.833 5.964 1.00 86.50 82 ASP A N 1
ATOM 594 C CA . ASP A 1 82 ? 1.154 -15.647 5.284 1.00 86.50 82 ASP A CA 1
ATOM 595 C C . ASP A 1 82 ? -0.298 -15.171 5.505 1.00 86.50 82 ASP A C 1
ATOM 597 O O . ASP A 1 82 ? -1.232 -15.715 4.920 1.00 86.50 82 ASP A O 1
ATOM 601 N N . GLY A 1 83 ? -0.514 -14.160 6.354 1.00 88.44 83 GLY A N 1
ATOM 602 C CA . GLY A 1 83 ? -1.839 -13.603 6.648 1.00 88.44 83 GLY A CA 1
ATOM 603 C C . GLY A 1 83 ? -2.342 -12.570 5.634 1.00 88.44 83 GLY A C 1
ATOM 604 O O . GLY A 1 83 ? -3.491 -12.143 5.732 1.00 88.44 83 GLY A O 1
ATOM 605 N N . CYS A 1 84 ? -1.502 -12.156 4.681 1.00 95.56 84 CYS A N 1
ATOM 606 C CA . CYS A 1 84 ? -1.812 -11.112 3.708 1.00 95.56 84 CYS A CA 1
ATOM 607 C C . CYS A 1 84 ? -1.873 -11.690 2.289 1.00 95.56 84 CYS A C 1
ATOM 609 O O . CYS A 1 84 ? -0.873 -12.154 1.744 1.00 95.56 84 CYS A O 1
ATOM 611 N N . THR A 1 85 ? -3.049 -11.631 1.664 1.00 97.38 85 THR A N 1
ATOM 612 C CA . THR A 1 85 ? -3.211 -11.999 0.252 1.00 97.38 85 THR A CA 1
ATOM 613 C C . THR A 1 85 ? -2.816 -10.828 -0.641 1.00 97.38 85 THR A C 1
ATOM 615 O O . THR A 1 85 ? -3.359 -9.732 -0.512 1.00 97.38 85 THR A O 1
ATOM 618 N N . VAL A 1 86 ? -1.915 -11.056 -1.594 1.00 96.88 86 VAL A N 1
ATOM 619 C CA . VAL A 1 86 ? -1.540 -10.044 -2.590 1.00 96.88 86 VAL A CA 1
ATOM 620 C C . VAL A 1 86 ? -2.281 -10.310 -3.895 1.00 96.88 86 VAL A C 1
ATOM 622 O O . VAL A 1 86 ? -2.157 -11.386 -4.476 1.00 96.88 86 VAL A O 1
ATOM 625 N N . VAL A 1 87 ? -3.038 -9.320 -4.364 1.00 97.88 87 VAL A N 1
ATOM 626 C CA . VAL A 1 87 ? -3.651 -9.303 -5.696 1.00 97.88 87 VAL A CA 1
ATOM 627 C C . VAL A 1 87 ? -2.842 -8.343 -6.555 1.00 97.88 87 VAL A C 1
ATOM 629 O O . VAL A 1 87 ? -2.809 -7.148 -6.278 1.00 97.88 87 VAL A O 1
ATOM 632 N N . ALA A 1 88 ? -2.174 -8.867 -7.575 1.00 96.19 88 ALA A N 1
ATOM 633 C CA . ALA A 1 88 ? -1.239 -8.124 -8.409 1.00 96.19 88 ALA A CA 1
ATOM 634 C C . ALA A 1 88 ? -1.696 -8.097 -9.869 1.00 96.19 88 ALA A C 1
ATOM 636 O O . ALA A 1 88 ? -2.224 -9.084 -10.385 1.00 96.19 88 ALA A O 1
ATOM 637 N N . ASN A 1 89 ? -1.465 -6.971 -10.538 1.00 96.56 89 ASN A N 1
ATOM 638 C CA . ASN A 1 89 ? -1.654 -6.843 -11.975 1.00 96.56 89 ASN A CA 1
ATOM 639 C C . ASN A 1 89 ? -0.500 -7.503 -12.746 1.00 96.56 89 ASN A C 1
ATOM 641 O O . ASN A 1 89 ? 0.632 -7.037 -12.685 1.00 96.56 89 ASN A O 1
ATOM 645 N N . VAL A 1 90 ? -0.805 -8.555 -13.506 1.00 96.88 90 VAL A N 1
ATOM 646 C CA . VAL A 1 90 ? 0.181 -9.313 -14.296 1.00 96.88 90 VAL A CA 1
ATOM 647 C C . VAL A 1 90 ? 0.733 -8.537 -15.499 1.00 96.88 90 VAL A C 1
ATOM 649 O O . VAL A 1 90 ? 1.805 -8.868 -16.000 1.00 96.88 90 VAL A O 1
ATOM 652 N N . ASP A 1 91 ? 0.021 -7.505 -15.958 1.00 96.38 91 ASP A N 1
ATOM 653 C CA . ASP A 1 91 ? 0.412 -6.721 -17.132 1.00 96.38 91 ASP A CA 1
ATOM 654 C C . ASP A 1 91 ? 1.428 -5.612 -16.799 1.00 96.38 91 ASP A C 1
ATOM 656 O O . ASP A 1 91 ? 1.987 -4.994 -17.708 1.00 96.38 91 ASP A O 1
ATOM 660 N N . ASP A 1 92 ? 1.689 -5.349 -15.512 1.00 93.12 92 ASP A N 1
ATOM 661 C CA . ASP A 1 92 ? 2.682 -4.369 -15.070 1.00 93.12 92 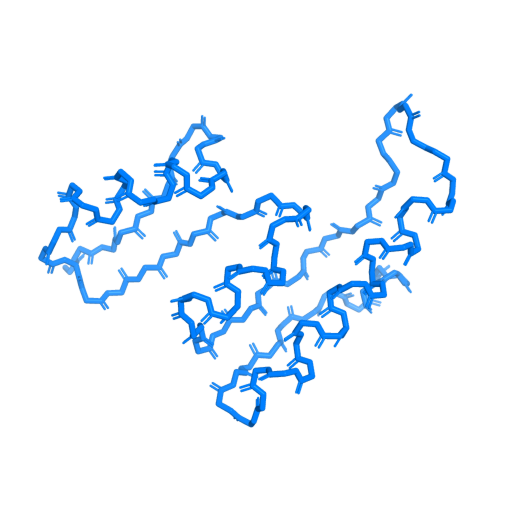ASP A CA 1
ATOM 662 C C . ASP A 1 92 ? 3.974 -5.065 -14.600 1.00 93.12 92 ASP A C 1
ATOM 664 O O . ASP A 1 92 ? 3.978 -5.711 -13.554 1.00 93.12 92 ASP A O 1
ATOM 668 N N . PRO A 1 93 ? 5.106 -4.911 -15.314 1.00 89.50 93 PRO A N 1
ATOM 669 C CA . PRO A 1 93 ? 6.355 -5.593 -14.976 1.00 89.50 93 PRO A CA 1
ATOM 670 C C . PRO A 1 93 ? 7.001 -5.105 -13.672 1.00 89.50 93 PRO A C 1
ATOM 672 O O . PRO A 1 93 ? 7.970 -5.711 -13.208 1.00 89.50 93 PRO A O 1
ATOM 675 N N . MET A 1 94 ? 6.544 -3.979 -13.116 1.00 89.75 94 MET A N 1
ATOM 676 C CA . MET A 1 94 ? 7.052 -3.447 -11.855 1.00 89.75 94 MET A CA 1
ATOM 677 C C . MET A 1 94 ? 6.381 -4.062 -10.632 1.00 89.75 94 MET A C 1
ATOM 679 O O . MET A 1 94 ? 6.970 -3.981 -9.548 1.00 89.75 94 MET A O 1
ATOM 683 N N . ILE A 1 95 ? 5.204 -4.668 -10.802 1.00 90.75 95 ILE A N 1
ATOM 684 C CA . ILE A 1 95 ? 4.431 -5.321 -9.746 1.00 90.75 95 ILE A CA 1
ATOM 685 C C . ILE A 1 95 ? 4.961 -6.741 -9.527 1.00 90.75 95 ILE A C 1
ATOM 687 O O . ILE A 1 95 ? 4.860 -7.583 -10.439 1.00 90.75 95 ILE A O 1
#

Solvent-accessible surface area (backbone atoms only — not comparable to full-atom values): 5722 Å² total; per-residue (Å²): 138,60,69,22,47,40,62,96,82,27,26,50,71,70,36,38,52,50,27,45,67,74,32,72,87,32,88,46,74,55,73,60,64,40,78,91,44,46,37,60,46,42,72,74,64,62,48,58,62,48,79,48,72,78,76,74,77,62,99,83,60,57,78,65,54,58,52,52,47,38,55,46,42,54,53,28,53,65,72,55,47,95,67,38,46,78,46,70,34,87,89,34,90,64,102

Foldseek 3Di:
DDEFEQPDPLQDPVSSVVSCVVPVVHPHYDYRHDLVCLLVCCVPVLDQEDEADEQDDDPDDDPVVSLVSLVSNVVSVVVSPPSYHYHYDPVHPSD

Mean predicted aligned error: 4.37 Å

pLDDT: mean 90.93, std 9.11, range [49.31, 97.88]

Secondary structure (DSSP, 8-state):
--EE---TT--SHHHHHHHHHHTTT-SEE-----TTTHHHHHHHH--SEEEE------SS--HHHHHHHHHHHHHHHHTTGGG-EEEE-TT-TT-

Radius of gyration: 14.0 Å; Cα contacts (8 Å, |Δi|>4): 121; chains: 1; bounding box: 38×30×31 Å

Nearest PDB structures (foldseek):
  7ssi-assembly1_A  TM=4.633E-01  e=1.896E+00  Bacillus subtilis subsp. subtilis str. 168
  7ssi-assembly2_D  TM=4.672E-01  e=2.460E+00  Bacillus subtilis subsp. subtilis str. 168
  6vw9-assembly1_B-2  TM=3.058E-01  e=9.890E-01  Caenorhabditis elegans
  2rdm-assembly1_A  TM=3.643E-01  e=3.407E+00  Sinorhizobium medicae WSM419

=== Feature glossary ===
A reading guide for the features in this record.

Start from the sequence.

  · Sequence gives the chain of amino acids in standard one-letter code (A=alanine, C=cysteine, …, Y=tyrosine), read N→C. It is the only feature that is directly encoded by the gene; all structural features are derived from the folded form of this sequence.

Fold it, and you get atomic coordinates and the backbone conformation that goes with them.

  · The mmCIF table is the protein's shape written out atom by atom. For each backbone N, Cα, C, and carbonyl O, it records an (x, y, z) coordinate triple in Å plus the residue type, chain letter, and residue number.

  · Backbone dihedral angles. Every residue except chain termini has a φ (preceding-C → N → Cα → C) and a ψ (N → Cα → C → next-N). They are reported in degrees following the IUPAC sign convention. Secondary structure is essentially a statement about which (φ, ψ) basin each residue occupies.

  · DSSP 8-state secondary structure assigns each residue one of H (α-helix), G (3₁₀-helix), I (π-helix), E (extended β-strand), B (isolated β-bridge), T (hydrogen-bonded turn), S (bend), or '-' (coil). The assignment is computed from backbone hydrogen-bond geometry via the Kabsch–Sander algorithm.

  · P-SEA three-state annotation labels each residue as helix, strand, or coil based purely on the geometry of the Cα trace. It serves as a fallback when the full backbone (and thus DSSP) is unavailable.

Summarize the fold with a handful of shape descriptors and a per-residue structural alphabet.

  · Radius of gyration (Rg) is the root-mean-square distance of Cα atoms from their centroid — a single number for overall size and compactness. A globular domain of N residues has Rg ≈ 2.2·N^0.38 Å; an extended or disordered chain has a much larger Rg. The Cα contact count is the number of residue pairs whose Cα atoms are within 8 Å and are more than four positions apart in sequence — a standard proxy for tertiary packing density. The bounding box is the smallest axis-aligned box enclosing all Cα atoms.

  · Foldseek's 3Di representation compresses backbone geometry into a per-residue letter drawn from a learned twenty-state alphabet. It captures the tertiary interaction pattern around each residue — which residues are packed against it in space, regardless of where they are in sequence.

  · Accessible surface area quantifies burial. A residue with SASA near zero is packed into the hydrophobic core; one with SASA >100 Å² sits on the surface. Computed here via the Shrake–Rupley numerical algorithm with a 1.4 Å probe.

Ask how reliable the model is.

  · For AlphaFold models, the B-factor field carries pLDDT — the model's own estimate of local accuracy on a 0–100 scale. Regions with pLDDT<50 should be treated as essentially unmodeled; they often correspond to intrinsically disordered segments.

  · For experimental (PDB) structures, the B-factor (temperature factor) quantifies the positional spread of each atom in the crystal — a combination of thermal vibration and static disorder — in units of Å². High B-factors mark flexible loops or poorly resolved regions; low B-factors mark the rigid, well-ordered core.

  · PAE(i, j) answers: if I align the predicted and true structures on residue i, how far off (in Å) do I expect residue j to be? A block-diagonal PAE matrix with low values on the blocks and high values off-diagonal is the signature of a multi-domain protein with confidently predicted domains but uncertain inter-domain orientation.

Place it in context: what it resembles, what it is annotated as, and how it looks.

  · Structural nearest neighbors (via Foldseek easy-search vs the PDB). Reported per hit: target PDB id, E-value, and alignment TM-score. A TM-score above ~0.5 is the conventional threshold for 'same fold'.

  · Functional annotations link the protein to curated databases. InterPro entries identify conserved domains and families by matching the sequence against member-database signatures (Pfam, PROSITE, CDD, …). Gene Ontology (GO) terms describe molecular function, biological process, and cellular component in a controlled vocabulary. CATH places the structure in a hierarchical fold classification (Class/Architecture/Topology/Homologous-superfamily). The organism is the source species.

  · Plot images: a contact map (which residues are close in 3D, as an N×N binary image), a Ramachandran scatter (backbone torsion angles, revealing secondary-structure composition at a glance), and — for AlphaFold structures — a PAE heatmap (pairwise prediction confidence).

  · Structure images are PyMOL renders from six orthogonal camera directions. Cartoon representation draws helices as coils and strands as arrows; sticks shows the backbone as bonds; surface shows the solvent-excluded envelope. Rainbow coloring maps sequence position to hue (blue→red, N→C); chain coloring assigns a distinct color per polypeptide.